Protein AF-A0A816Z289-F1 (afdb_monomer_lite)

Foldseek 3Di:
DDPVVVVVLVVLLVVLVCCLVPPLQVLADCQHLAQCRNCLRVQADPVDPVRNGDHPHHNPDDDPSVVSNVVSLVVVLVCLVPPPVDDPVVSVVVNVVSVVVVVVSVD

Radius of gyration: 17.52 Å; chains: 1; bounding box: 33×33×45 Å

pLDDT: mean 93.0, std 4.99, range [61.97, 98.25]

Secondary structure (DSSP, 8-state):
--HHHHHHHHHHHHHHHHIIIIIHHHH--TT-SSGGG-HHHHT--TT-TTS-PPPSS------HHHHHHHHHHHHHHHHHHS-TTS-HHHHHHHHHHHHHHHHHHH-

Organism: NCBI:txid392030

Sequence (107 aa):
VSIDKVVQLQKTLQKCRNYIKIDYKTHMSNSSTIADHCSVFGLSDSKDNDWNEECNHTHTDKCEDCCLLDNTLAEIELILKDNDEMTEAIRLRHLTLFNRQRNLIYE

Structure (mmCIF, N/CA/C/O backbone):
data_AF-A0A816Z289-F1
#
_entry.id   AF-A0A816Z289-F1
#
loop_
_atom_site.group_PDB
_atom_site.id
_atom_site.type_symbol
_atom_site.label_atom_id
_atom_site.label_alt_id
_atom_site.label_comp_id
_atom_site.label_asym_id
_atom_site.label_entity_id
_atom_site.label_seq_id
_atom_site.pdbx_PDB_ins_code
_atom_site.Cartn_x
_atom_site.Cartn_y
_atom_site.Cartn_z
_atom_site.occupancy
_atom_site.B_iso_or_equiv
_atom_site.auth_seq_id
_atom_site.auth_comp_id
_atom_site.auth_asym_id
_atom_site.auth_atom_id
_atom_site.pdbx_PDB_model_num
ATOM 1 N N . VAL A 1 1 ? 8.416 7.046 -20.233 1.00 77.94 1 VAL A N 1
ATOM 2 C CA . VAL A 1 1 ? 8.198 7.777 -18.951 1.00 77.94 1 VAL A CA 1
ATOM 3 C C . VAL A 1 1 ? 9.168 8.948 -18.869 1.00 77.94 1 VAL A C 1
ATOM 5 O O . VAL A 1 1 ? 10.318 8.765 -19.241 1.00 77.94 1 VAL A O 1
ATOM 8 N N . SER A 1 2 ? 8.743 10.141 -18.434 1.00 88.50 2 SER A N 1
ATOM 9 C CA . SER A 1 2 ? 9.661 11.288 -18.308 1.00 88.50 2 SER A CA 1
ATOM 10 C C . SER A 1 2 ? 10.582 11.155 -17.089 1.00 88.50 2 SER A C 1
ATOM 12 O O . SER A 1 2 ? 10.193 10.590 -16.065 1.00 88.50 2 SER A O 1
ATOM 14 N N . ILE A 1 3 ? 11.791 11.719 -17.173 1.00 89.75 3 ILE A N 1
ATOM 15 C CA . ILE A 1 3 ? 12.748 11.756 -16.051 1.00 89.75 3 ILE A CA 1
ATOM 16 C C . ILE A 1 3 ? 12.111 12.418 -14.821 1.00 89.75 3 ILE A C 1
ATOM 18 O O . ILE A 1 3 ? 12.229 11.896 -13.713 1.00 89.75 3 ILE A O 1
ATOM 22 N N . ASP A 1 4 ? 11.360 13.504 -15.015 1.00 95.06 4 ASP A N 1
ATOM 23 C CA . ASP A 1 4 ? 10.663 14.202 -13.929 1.00 95.06 4 ASP A CA 1
ATOM 24 C C . ASP A 1 4 ? 9.688 13.293 -13.183 1.00 95.06 4 ASP A C 1
ATOM 26 O O . ASP A 1 4 ? 9.610 13.336 -11.954 1.00 95.06 4 ASP A O 1
ATOM 30 N N . LYS A 1 5 ? 8.973 12.423 -13.906 1.00 93.38 5 LYS A N 1
ATOM 31 C CA . LYS A 1 5 ? 8.037 11.482 -13.294 1.00 93.38 5 LYS A CA 1
ATOM 32 C C . LYS A 1 5 ? 8.761 10.451 -12.430 1.00 93.38 5 LYS A C 1
ATOM 34 O O . LYS A 1 5 ? 8.315 10.178 -11.318 1.00 93.38 5 LYS A O 1
ATOM 39 N N . VAL A 1 6 ? 9.898 9.933 -12.900 1.00 91.94 6 VAL A N 1
ATOM 40 C CA . VAL A 1 6 ? 10.740 9.008 -12.122 1.00 91.94 6 VAL A CA 1
ATOM 41 C C . VAL A 1 6 ? 11.262 9.687 -10.854 1.00 91.94 6 VAL A C 1
ATOM 43 O O . VAL A 1 6 ? 11.173 9.113 -9.770 1.00 91.94 6 VAL A O 1
ATOM 46 N N . VAL A 1 7 ? 11.741 10.930 -10.959 1.00 96.31 7 VAL A N 1
ATOM 47 C CA . VAL A 1 7 ? 12.224 11.710 -9.807 1.00 96.31 7 VAL A CA 1
ATOM 48 C C . VAL A 1 7 ? 11.106 11.961 -8.791 1.00 96.31 7 VAL A C 1
ATOM 50 O O . VAL A 1 7 ? 11.340 11.872 -7.584 1.00 96.31 7 VAL A O 1
ATOM 53 N N . GLN A 1 8 ? 9.886 12.255 -9.247 1.00 97.44 8 GLN A N 1
ATOM 54 C CA . GLN A 1 8 ? 8.733 12.419 -8.359 1.00 97.44 8 GLN A CA 1
ATOM 55 C C . GLN A 1 8 ? 8.380 11.114 -7.641 1.00 97.44 8 GLN A C 1
ATOM 57 O O . GLN A 1 8 ? 8.248 11.121 -6.420 1.00 97.44 8 GLN A O 1
ATOM 62 N N . LEU A 1 9 ? 8.315 9.988 -8.357 1.00 96.81 9 LEU A N 1
ATOM 63 C CA . LEU A 1 9 ? 8.046 8.678 -7.755 1.00 96.81 9 LEU A CA 1
ATOM 64 C C . LEU A 1 9 ? 9.092 8.296 -6.706 1.00 96.81 9 LEU A C 1
ATOM 66 O O . LEU A 1 9 ? 8.732 7.831 -5.629 1.00 96.81 9 LEU A O 1
ATOM 70 N N . GLN A 1 10 ? 10.376 8.554 -6.968 1.00 96.50 10 GLN A N 1
ATOM 71 C CA . GLN A 1 10 ? 11.441 8.325 -5.987 1.00 96.50 10 GLN A CA 1
ATOM 72 C C . GLN A 1 10 ? 11.246 9.161 -4.715 1.00 96.50 10 GLN A C 1
ATOM 74 O O . GLN A 1 10 ? 11.383 8.643 -3.605 1.00 96.50 10 GLN A O 1
ATOM 79 N N . LYS A 1 11 ? 10.902 10.447 -4.859 1.00 98.06 11 LYS A N 1
ATOM 80 C CA . LYS A 1 11 ? 10.629 11.332 -3.716 1.00 98.06 11 LYS A CA 1
ATOM 81 C C . LYS A 1 11 ? 9.408 10.871 -2.926 1.00 98.06 11 LYS A C 1
ATOM 83 O O . LYS A 1 11 ? 9.471 10.837 -1.699 1.00 98.06 11 LYS A O 1
ATOM 88 N N . THR A 1 12 ? 8.322 10.510 -3.606 1.00 98.25 12 THR A N 1
ATOM 89 C CA . THR A 1 12 ? 7.103 10.013 -2.959 1.00 98.25 12 THR A CA 1
ATOM 90 C C . THR A 1 12 ? 7.367 8.698 -2.239 1.00 98.25 12 THR A C 1
ATOM 92 O O . THR A 1 12 ? 7.057 8.591 -1.059 1.00 98.25 12 THR A O 1
ATOM 95 N N . LEU A 1 13 ? 8.059 7.749 -2.872 1.00 96.00 13 LEU A N 1
ATOM 96 C CA . LEU A 1 13 ? 8.417 6.479 -2.243 1.00 96.00 13 LEU A CA 1
ATOM 97 C C . LEU A 1 13 ? 9.287 6.681 -0.992 1.00 96.00 13 LEU A C 1
ATOM 99 O O . LEU A 1 13 ? 9.098 5.999 0.013 1.00 96.00 13 LEU A O 1
ATOM 103 N N . GLN A 1 14 ? 10.206 7.652 -1.008 1.00 96.25 14 GLN A N 1
ATOM 104 C CA . GLN A 1 14 ? 10.999 7.996 0.173 1.00 96.25 14 GLN A CA 1
ATOM 105 C C . GLN A 1 14 ? 10.144 8.598 1.301 1.00 96.25 14 GLN A C 1
ATOM 107 O O . GLN A 1 14 ? 10.413 8.318 2.471 1.00 96.25 14 GLN A O 1
ATOM 112 N N . LYS A 1 15 ? 9.108 9.384 0.979 1.00 96.88 15 LYS A N 1
ATOM 113 C CA . LYS A 1 15 ? 8.128 9.858 1.971 1.00 96.88 15 LYS A CA 1
ATOM 114 C C . LYS A 1 15 ? 7.325 8.695 2.550 1.00 96.88 15 LYS A C 1
ATOM 116 O O . LYS A 1 15 ? 7.303 8.551 3.766 1.00 96.88 15 LYS A O 1
ATOM 121 N N . CYS A 1 16 ? 6.774 7.820 1.707 1.00 96.62 16 CYS A N 1
ATOM 122 C CA . CYS A 1 16 ? 6.027 6.640 2.151 1.00 96.62 16 CYS A CA 1
ATOM 123 C C . CYS A 1 16 ? 6.885 5.724 3.038 1.00 96.62 16 CYS A C 1
ATOM 125 O O . CYS A 1 16 ? 6.435 5.234 4.067 1.00 96.62 16 CYS A O 1
ATOM 127 N N . ARG A 1 17 ? 8.169 5.549 2.702 1.00 94.25 17 ARG A N 1
ATOM 128 C CA . ARG A 1 17 ? 9.116 4.804 3.540 1.00 94.25 17 ARG A CA 1
ATOM 129 C C . ARG A 1 17 ? 9.304 5.435 4.921 1.00 94.25 17 ARG A C 1
ATOM 131 O O . ARG A 1 17 ? 9.445 4.706 5.899 1.00 94.25 17 ARG A O 1
ATOM 138 N N . ASN A 1 18 ? 9.377 6.763 5.003 1.00 95.38 18 ASN A N 1
ATOM 139 C CA . ASN A 1 18 ? 9.502 7.457 6.285 1.00 95.38 18 ASN A CA 1
ATOM 140 C C . ASN A 1 18 ? 8.219 7.317 7.108 1.00 95.38 18 ASN A C 1
ATOM 142 O O . ASN A 1 18 ? 8.316 7.002 8.291 1.00 95.38 18 ASN A O 1
ATOM 146 N N . TYR A 1 19 ? 7.062 7.446 6.456 1.00 95.31 19 TYR A N 1
ATOM 147 C CA . TYR A 1 19 ? 5.754 7.224 7.061 1.00 95.31 19 TYR A CA 1
ATOM 148 C C . TYR A 1 19 ? 5.672 5.852 7.747 1.00 95.31 19 TYR A C 1
ATOM 150 O O . TYR A 1 19 ? 5.464 5.791 8.956 1.00 95.31 19 TYR A O 1
ATOM 158 N N . ILE A 1 20 ? 5.960 4.757 7.027 1.00 93.00 20 ILE A N 1
ATOM 159 C CA . ILE A 1 20 ? 5.938 3.394 7.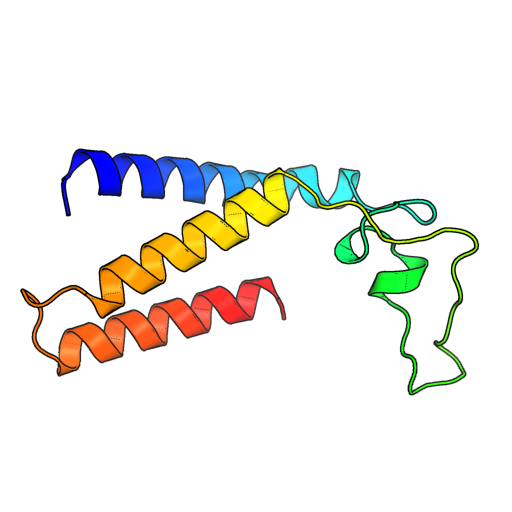597 1.00 93.00 20 ILE A CA 1
ATOM 160 C C . ILE A 1 20 ? 6.853 3.291 8.826 1.00 93.00 20 ILE A C 1
ATOM 162 O O . ILE A 1 20 ? 6.506 2.688 9.837 1.00 93.00 20 ILE A O 1
ATOM 166 N N . LYS A 1 21 ? 8.050 3.880 8.749 1.00 92.06 21 LYS A N 1
ATOM 167 C CA . LYS A 1 21 ? 9.075 3.735 9.790 1.00 92.06 21 LYS A CA 1
ATOM 168 C C . LYS A 1 21 ? 8.800 4.536 11.056 1.00 92.06 21 LYS A C 1
ATOM 170 O O . LYS A 1 21 ? 9.234 4.123 12.131 1.00 92.06 21 LYS A O 1
ATOM 175 N N . ILE A 1 22 ? 8.210 5.717 10.919 1.00 93.62 22 ILE A N 1
ATOM 176 C CA . ILE A 1 22 ? 8.172 6.715 11.991 1.00 93.62 22 ILE A CA 1
ATOM 177 C C . ILE A 1 22 ? 6.736 6.953 12.448 1.00 93.62 22 ILE A C 1
ATOM 179 O O . ILE A 1 22 ? 6.476 6.921 13.653 1.00 93.62 22 ILE A O 1
ATOM 183 N N . ASP A 1 23 ? 5.820 7.120 11.497 1.00 93.81 23 ASP A N 1
ATOM 184 C CA . ASP A 1 23 ? 4.508 7.719 11.732 1.00 93.81 23 ASP A CA 1
ATOM 185 C C . ASP A 1 23 ? 3.387 6.677 11.781 1.00 93.81 23 ASP A C 1
ATOM 187 O O . ASP A 1 23 ? 2.453 6.838 12.561 1.00 93.81 23 ASP A O 1
ATOM 191 N N . TYR A 1 24 ? 3.496 5.562 11.051 1.00 94.00 24 TYR A N 1
ATOM 192 C CA . TYR A 1 24 ? 2.449 4.531 10.986 1.00 94.00 24 TYR A CA 1
ATOM 193 C C . TYR A 1 24 ? 1.995 4.055 12.375 1.00 94.00 24 TYR A C 1
ATOM 195 O O . TYR A 1 24 ? 0.806 4.011 12.677 1.00 94.00 24 TYR A O 1
ATOM 203 N N . LYS A 1 25 ? 2.946 3.816 13.288 1.00 93.19 25 LYS A N 1
ATOM 204 C CA . LYS A 1 25 ? 2.654 3.420 14.678 1.00 93.19 25 LYS A CA 1
ATOM 205 C C . LYS A 1 25 ? 1.804 4.435 15.450 1.00 93.19 25 LYS A C 1
ATOM 207 O O . LYS A 1 25 ? 1.153 4.067 16.417 1.00 93.19 25 LYS A O 1
ATOM 212 N N . THR A 1 26 ? 1.854 5.710 15.068 1.00 94.44 26 THR A N 1
ATOM 213 C CA . THR A 1 26 ? 1.079 6.780 15.712 1.00 94.44 26 THR A CA 1
ATOM 214 C C . THR A 1 26 ? -0.364 6.812 15.222 1.00 94.44 26 THR A C 1
ATOM 216 O O . THR A 1 26 ? -1.218 7.376 15.898 1.00 94.44 26 THR A O 1
ATOM 219 N N . HIS A 1 27 ? -0.645 6.181 14.078 1.00 93.81 27 HIS A N 1
ATOM 220 C CA . HIS A 1 27 ? -1.994 6.054 13.540 1.00 93.81 27 HIS A CA 1
ATOM 221 C C . HIS A 1 27 ? -2.749 4.855 14.144 1.00 93.81 27 HIS A C 1
ATOM 223 O O . HIS A 1 27 ? -3.975 4.800 14.055 1.00 93.81 27 HIS A O 1
ATOM 229 N N . MET A 1 28 ? -2.036 3.915 14.773 1.00 95.31 28 MET A N 1
ATOM 230 C CA . MET A 1 28 ? -2.605 2.711 15.380 1.00 95.31 28 MET A CA 1
ATOM 231 C C . MET A 1 28 ? -3.383 3.034 16.664 1.00 95.31 28 MET A C 1
ATOM 233 O O . MET A 1 28 ? -2.847 3.659 17.580 1.00 95.31 28 MET A O 1
ATOM 237 N N . SER A 1 29 ? -4.635 2.582 16.764 1.00 96.19 29 SER A N 1
ATOM 238 C CA . SER A 1 29 ? -5.436 2.690 17.993 1.00 96.19 29 SER A CA 1
ATOM 239 C C . SER A 1 29 ? -6.623 1.725 18.002 1.00 96.19 29 SER A C 1
ATOM 241 O O . SER A 1 29 ? -7.162 1.401 16.952 1.00 96.19 29 SER A O 1
ATOM 243 N N . ASN A 1 30 ? -7.114 1.335 19.182 1.00 95.75 30 ASN A N 1
ATOM 244 C CA . ASN A 1 30 ? -8.285 0.449 19.307 1.00 95.75 30 ASN A CA 1
ATOM 245 C C . ASN A 1 30 ? -9.610 1.076 18.836 1.00 95.75 30 ASN A C 1
ATOM 247 O O . ASN A 1 30 ? -10.619 0.385 18.786 1.00 95.75 30 ASN A O 1
ATOM 251 N N . SER A 1 31 ? -9.638 2.381 18.569 1.00 95.69 31 SER A N 1
ATOM 252 C CA . SER A 1 31 ? -10.833 3.119 18.143 1.00 95.69 31 SER A CA 1
ATOM 253 C C . SER A 1 31 ? -10.680 3.711 16.743 1.00 95.69 31 SER A C 1
ATOM 255 O O . SER A 1 31 ? -11.410 4.636 16.388 1.00 95.69 31 SER A O 1
ATOM 257 N N . SER A 1 32 ? -9.682 3.258 15.982 1.00 96.25 32 SER A N 1
ATOM 258 C CA . SER A 1 32 ? -9.451 3.761 14.634 1.00 96.25 32 SER A CA 1
ATOM 259 C C . SER A 1 32 ? -10.569 3.315 13.701 1.00 96.25 32 SER A C 1
ATOM 261 O O . SER A 1 32 ? -10.881 2.135 13.604 1.00 96.25 32 SER A O 1
ATOM 263 N N . THR A 1 33 ? -11.121 4.246 12.933 1.00 96.75 33 THR A N 1
ATOM 264 C CA . THR A 1 33 ? -12.095 3.958 11.868 1.00 96.75 33 THR A CA 1
ATOM 265 C C . THR A 1 33 ? -11.434 3.481 10.569 1.00 96.75 33 THR A C 1
ATOM 267 O O . THR A 1 33 ? -12.119 3.263 9.570 1.00 96.75 33 THR A O 1
ATOM 270 N N . ILE A 1 34 ? -10.110 3.295 10.567 1.00 96.81 34 ILE A N 1
ATOM 271 C CA . ILE A 1 34 ? -9.336 2.706 9.469 1.00 96.81 34 ILE A CA 1
ATOM 272 C C . ILE A 1 34 ? -8.969 1.278 9.872 1.00 96.81 34 ILE A C 1
ATOM 274 O O . ILE A 1 34 ? -8.311 1.086 10.894 1.00 96.81 34 ILE A O 1
ATOM 278 N N . ALA A 1 35 ? -9.368 0.295 9.061 1.00 94.44 35 ALA A N 1
ATOM 279 C CA . ALA A 1 35 ? -9.219 -1.134 9.357 1.00 94.44 35 ALA A CA 1
ATOM 280 C C . ALA A 1 35 ? -7.785 -1.517 9.757 1.00 94.44 35 ALA A C 1
ATOM 282 O O . ALA A 1 35 ? -7.569 -2.015 10.857 1.00 94.44 35 ALA A O 1
ATOM 283 N N . ASP A 1 36 ? -6.802 -1.182 8.917 1.00 91.94 36 ASP A N 1
ATOM 284 C CA . ASP A 1 36 ? -5.392 -1.542 9.136 1.00 91.94 36 ASP A CA 1
ATOM 285 C C . ASP A 1 36 ? -4.735 -0.777 10.295 1.00 91.94 36 ASP A C 1
ATOM 287 O O . ASP A 1 36 ? -3.616 -1.077 10.689 1.00 91.94 36 ASP A O 1
ATOM 291 N N . HIS A 1 37 ? -5.399 0.243 10.836 1.00 95.75 37 HIS A N 1
ATOM 292 C CA . HIS A 1 37 ? -4.922 1.002 11.994 1.00 95.75 37 HIS A CA 1
ATOM 293 C C . HIS A 1 37 ? -5.632 0.599 13.285 1.00 95.75 37 HIS A C 1
ATOM 295 O O . HIS A 1 37 ? -5.215 0.995 14.376 1.00 95.75 37 HIS A O 1
ATOM 301 N N . CYS A 1 38 ? -6.748 -0.117 13.177 1.00 96.75 38 CYS A N 1
ATOM 302 C CA . CYS A 1 38 ? -7.477 -0.574 14.335 1.00 96.75 38 CYS A CA 1
ATOM 303 C C . CYS A 1 38 ? 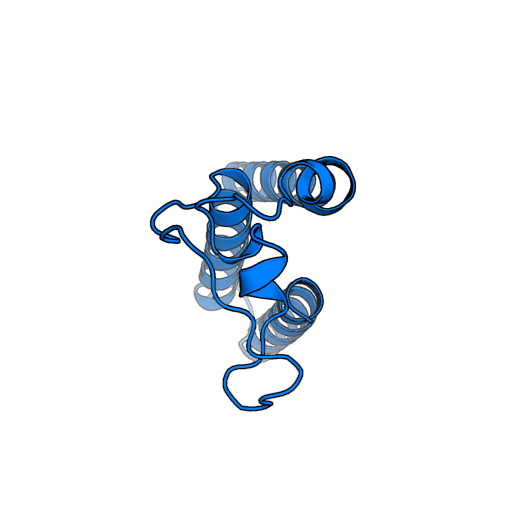-6.814 -1.838 14.854 1.00 96.75 38 CYS A C 1
ATOM 305 O O . CYS A 1 38 ? -6.973 -2.896 14.267 1.00 96.7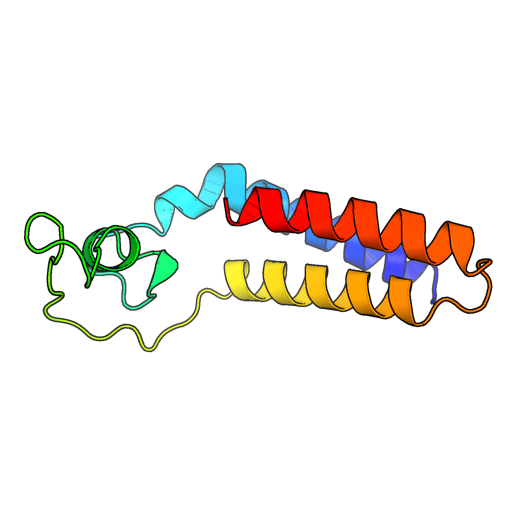5 38 CYS A O 1
ATOM 307 N N . SER A 1 39 ? -6.076 -1.761 15.958 1.00 94.44 39 SER A N 1
ATOM 308 C CA . SER A 1 39 ? -5.381 -2.935 16.509 1.00 94.44 39 SER A CA 1
ATOM 309 C C . SER A 1 39 ? -6.329 -4.055 16.936 1.00 94.44 39 SER A C 1
ATOM 311 O O . SER A 1 39 ? -5.911 -5.204 16.948 1.00 94.44 39 SER A O 1
ATOM 313 N N . VAL A 1 40 ? -7.588 -3.741 17.261 1.00 95.19 40 VAL A N 1
ATOM 314 C CA . VAL A 1 40 ? -8.613 -4.753 17.564 1.00 95.19 40 VAL A CA 1
ATOM 315 C C . VAL A 1 40 ? -8.982 -5.521 16.296 1.00 95.19 40 VAL A C 1
ATOM 317 O O . VAL A 1 40 ? -8.956 -6.741 16.293 1.00 95.19 40 VAL A O 1
ATOM 320 N N . PHE A 1 41 ? -9.264 -4.810 15.204 1.00 94.62 41 PHE A N 1
ATOM 321 C CA . PHE A 1 41 ? -9.678 -5.422 13.942 1.00 94.62 41 PHE A CA 1
ATOM 322 C C . PHE A 1 41 ? -8.513 -6.013 13.141 1.00 94.62 41 PHE A C 1
ATOM 324 O O . PHE A 1 41 ? -8.603 -7.118 12.630 1.00 94.62 41 PHE A O 1
ATOM 331 N N . GLY A 1 42 ? -7.404 -5.287 13.022 1.00 91.38 42 GLY A N 1
ATOM 332 C CA . GLY A 1 42 ? -6.239 -5.696 12.240 1.00 91.38 42 GLY A CA 1
ATOM 333 C C . GLY A 1 42 ? -5.476 -6.881 12.834 1.00 91.38 42 GLY A C 1
ATOM 334 O O . GLY A 1 42 ? -4.708 -7.518 12.119 1.00 91.38 42 GLY A O 1
ATOM 335 N N . LEU A 1 43 ? -5.679 -7.184 14.121 1.00 91.69 43 LEU A N 1
ATOM 336 C CA . LEU A 1 43 ? -5.117 -8.369 14.776 1.00 91.69 43 LEU A CA 1
ATOM 337 C C . LEU A 1 43 ? -6.161 -9.457 15.044 1.00 91.69 43 LEU A C 1
ATOM 339 O O . LEU A 1 43 ? -5.780 -10.510 15.556 1.00 91.69 43 LEU A O 1
ATOM 343 N N . SER A 1 44 ? -7.442 -9.226 14.736 1.00 92.25 44 SER A N 1
ATOM 344 C CA . SER A 1 44 ? -8.448 -10.259 14.938 1.00 92.25 44 SER A CA 1
ATOM 345 C C . SER A 1 44 ? -8.394 -11.315 13.837 1.00 92.25 44 SER A C 1
ATOM 347 O O . SER A 1 44 ? -8.144 -11.022 12.666 1.00 92.25 44 SER A O 1
ATOM 349 N N . ASP A 1 45 ? -8.637 -12.570 14.210 1.00 91.19 45 ASP A N 1
ATOM 350 C CA . ASP A 1 45 ? -8.771 -13.674 13.266 1.00 91.19 45 ASP A CA 1
ATOM 351 C C . ASP A 1 45 ? -10.180 -14.258 13.346 1.00 91.19 45 ASP A C 1
ATOM 353 O O . ASP A 1 45 ? -10.529 -15.003 14.255 1.00 91.19 45 ASP A O 1
ATOM 357 N N . SER A 1 46 ? -10.992 -13.970 12.328 1.00 88.88 46 SER A N 1
ATOM 358 C CA . SER A 1 46 ? -12.349 -14.522 12.191 1.00 88.88 46 SER A CA 1
ATOM 359 C C . SER A 1 46 ? -12.424 -16.059 12.188 1.00 88.88 46 SER A C 1
ATOM 361 O O . SER A 1 46 ? -13.517 -16.616 12.302 1.00 88.88 46 SER A O 1
ATOM 363 N N . LYS A 1 47 ? -11.297 -16.759 12.003 1.00 91.75 47 LYS A N 1
ATOM 364 C CA . LYS A 1 47 ? -11.211 -18.226 11.991 1.00 91.75 47 LYS A CA 1
ATOM 365 C C . LYS A 1 47 ? -10.761 -18.813 13.325 1.00 91.75 47 LYS A C 1
ATOM 367 O O . LYS A 1 47 ? -10.885 -20.027 13.494 1.00 91.75 47 LYS A O 1
ATOM 372 N N . ASP A 1 48 ? -10.258 -17.990 14.239 1.00 92.38 48 ASP A N 1
ATOM 373 C CA . ASP A 1 48 ? -9.817 -18.408 15.563 1.00 92.38 48 ASP A CA 1
ATOM 374 C C . ASP A 1 48 ? -10.647 -17.689 16.630 1.00 92.38 48 ASP A C 1
ATOM 376 O O . ASP A 1 48 ? -10.527 -16.485 16.837 1.00 92.38 48 ASP A O 1
ATOM 380 N N . ASN A 1 49 ? -11.507 -18.439 17.321 1.00 88.19 49 ASN A N 1
ATOM 381 C CA . ASN A 1 49 ? -12.402 -17.878 18.334 1.00 88.19 49 ASN A CA 1
ATOM 382 C C . ASN A 1 49 ? -11.654 -17.187 19.482 1.00 88.19 49 ASN A C 1
ATOM 384 O O . ASN A 1 49 ? -12.221 -16.275 20.078 1.00 88.19 49 ASN A O 1
ATOM 388 N N . ASP A 1 50 ? -10.418 -17.596 19.783 1.00 90.56 50 ASP A N 1
ATOM 389 C CA . ASP A 1 50 ? -9.619 -16.975 20.845 1.00 90.56 50 ASP A CA 1
ATOM 390 C C . ASP A 1 50 ? -9.053 -15.609 20.417 1.00 90.56 50 ASP A C 1
ATOM 392 O O . ASP A 1 50 ? -8.633 -14.821 21.263 1.00 90.56 50 ASP A O 1
ATOM 396 N N . TRP A 1 51 ? -9.071 -15.314 19.112 1.00 87.25 51 TRP A N 1
ATOM 397 C CA . TRP A 1 51 ? -8.564 -14.077 18.515 1.00 87.25 51 TRP A CA 1
ATOM 398 C C . TRP A 1 51 ? -9.634 -13.319 17.722 1.00 87.25 51 TRP A C 1
ATOM 400 O O . TRP A 1 51 ? -9.318 -12.357 17.028 1.00 87.25 51 TRP A O 1
ATOM 410 N N . ASN A 1 52 ? -10.908 -13.704 17.812 1.00 90.62 52 ASN A N 1
ATOM 411 C CA . ASN A 1 52 ? -12.003 -13.036 17.110 1.00 90.62 52 ASN A CA 1
ATOM 412 C C . ASN A 1 52 ? -12.584 -11.887 17.949 1.00 90.62 52 ASN A C 1
ATOM 414 O O . ASN A 1 52 ? -13.699 -11.961 18.464 1.00 90.62 52 ASN A O 1
ATOM 418 N N . GLU A 1 53 ? -11.789 -10.833 18.115 1.00 89.81 53 GLU A N 1
ATOM 419 C CA . GLU A 1 53 ? -12.206 -9.613 18.805 1.00 89.81 53 GLU A CA 1
ATOM 420 C C . GLU A 1 53 ? -13.085 -8.729 17.900 1.00 89.81 53 GLU A C 1
ATOM 422 O O . GLU A 1 53 ? -12.757 -8.464 16.738 1.00 89.81 53 GLU A O 1
ATOM 427 N N . GLU A 1 54 ? -14.199 -8.231 18.447 1.00 91.31 54 GLU A N 1
ATOM 428 C CA . GLU A 1 54 ? -15.161 -7.394 17.723 1.00 91.31 54 GLU A CA 1
ATOM 429 C C . GLU A 1 54 ? -15.035 -5.906 18.090 1.00 91.31 54 GLU A C 1
ATOM 431 O O . GLU A 1 54 ? -14.969 -5.516 19.259 1.00 91.31 54 GLU A O 1
ATOM 436 N N . CYS A 1 55 ? -15.079 -5.039 17.076 1.00 94.44 55 CYS A N 1
ATOM 437 C CA . CYS A 1 55 ? -15.129 -3.590 17.266 1.00 94.44 55 CYS A CA 1
ATOM 438 C C . CYS A 1 55 ? -16.561 -3.091 17.507 1.00 94.44 55 CYS A C 1
ATOM 440 O O . CYS A 1 55 ? -17.514 -3.534 16.873 1.00 94.44 55 CYS A O 1
ATOM 442 N N . ASN A 1 56 ? -16.703 -2.053 18.335 1.00 95.06 56 ASN A N 1
ATOM 443 C CA . ASN A 1 56 ? -17.959 -1.309 18.522 1.00 95.06 56 ASN A CA 1
ATOM 444 C C . ASN A 1 56 ? -18.137 -0.126 17.543 1.00 95.06 56 ASN A C 1
ATOM 446 O O . ASN A 1 56 ? -18.995 0.733 17.747 1.00 95.06 56 ASN A O 1
ATOM 450 N N . HIS A 1 57 ? -17.298 -0.054 16.514 1.00 95.56 57 HIS A N 1
ATOM 451 C CA . HIS A 1 57 ? -17.263 0.986 15.490 1.00 95.56 57 HIS A CA 1
ATOM 452 C C . HIS A 1 57 ? -17.053 0.343 14.115 1.00 95.56 57 HIS A C 1
ATOM 454 O O . HIS A 1 57 ? -16.801 -0.856 13.998 1.00 95.56 57 HIS A O 1
ATOM 460 N N . THR A 1 58 ? -17.170 1.146 13.061 1.00 95.75 58 THR A N 1
ATOM 461 C CA . THR A 1 58 ? -17.064 0.694 11.670 1.00 95.75 58 THR A CA 1
ATOM 462 C C . THR A 1 58 ? -15.786 1.199 11.015 1.00 95.75 58 THR A C 1
ATOM 464 O O . THR A 1 58 ? -15.390 2.342 11.237 1.00 95.75 58 THR A O 1
ATOM 467 N N . HIS A 1 59 ? -15.190 0.380 10.148 1.00 95.38 59 HIS A N 1
ATOM 468 C CA . HIS A 1 59 ? -13.935 0.699 9.466 1.00 95.38 59 HIS A CA 1
ATOM 469 C C . HIS A 1 59 ? -14.176 1.246 8.050 1.00 95.38 59 HIS A C 1
ATOM 471 O O . HIS A 1 59 ? -13.901 0.575 7.056 1.00 95.38 59 HIS A O 1
ATOM 477 N N . THR A 1 60 ? -14.788 2.427 7.945 1.00 95.75 60 THR A N 1
ATOM 478 C CA . THR A 1 60 ? -15.162 3.033 6.651 1.00 95.75 60 THR A CA 1
ATOM 479 C C . THR A 1 60 ? -14.091 3.943 6.065 1.00 95.75 60 THR A C 1
ATOM 481 O O . THR A 1 60 ? -14.151 4.266 4.876 1.00 95.75 60 THR A O 1
ATOM 484 N N . ASP A 1 61 ? -13.134 4.367 6.885 1.00 96.75 61 ASP A N 1
ATOM 485 C CA . ASP A 1 61 ? -12.176 5.394 6.513 1.00 96.75 61 ASP A CA 1
ATOM 486 C C . ASP A 1 61 ? -10.910 4.779 5.917 1.00 96.75 61 ASP A C 1
ATOM 488 O O . ASP A 1 61 ? -10.575 3.611 6.132 1.00 96.75 61 ASP A O 1
ATOM 492 N N . LYS A 1 62 ? -10.180 5.595 5.156 1.00 96.06 62 LYS A N 1
ATOM 493 C CA . LYS A 1 62 ? -8.893 5.228 4.565 1.00 96.06 62 LYS A CA 1
ATOM 494 C C . LYS A 1 62 ? -7.822 6.208 5.010 1.00 96.06 62 LYS A C 1
ATOM 496 O O . LYS A 1 62 ? -8.066 7.410 5.066 1.00 96.06 62 LYS A O 1
ATOM 501 N N . CYS A 1 63 ? -6.621 5.703 5.272 1.00 96.69 63 CYS A N 1
ATOM 502 C CA . CYS A 1 63 ? -5.474 6.561 5.533 1.00 96.69 63 CYS A CA 1
ATOM 503 C C . CYS A 1 63 ? -4.923 7.135 4.227 1.00 96.69 63 CYS A C 1
ATOM 505 O O . CYS A 1 63 ? -4.618 6.379 3.303 1.00 96.69 63 CYS A O 1
ATOM 507 N N . GLU A 1 64 ? -4.741 8.454 4.171 1.00 96.69 64 GLU A N 1
ATOM 508 C CA . GLU A 1 64 ? -4.137 9.128 3.018 1.00 96.69 64 GLU A CA 1
ATOM 509 C C . GLU A 1 64 ? -2.702 8.651 2.755 1.00 96.69 64 GLU A C 1
ATOM 511 O O . GLU A 1 64 ? -2.357 8.393 1.603 1.00 96.69 64 GLU A O 1
ATOM 516 N N . ASP A 1 65 ? -1.888 8.458 3.797 1.00 96.12 65 ASP A N 1
ATOM 517 C CA . ASP A 1 65 ? -0.498 8.008 3.656 1.00 96.12 65 ASP A CA 1
ATOM 518 C C . ASP A 1 65 ? -0.390 6.542 3.205 1.00 96.12 65 ASP A C 1
ATOM 520 O O . ASP A 1 65 ? 0.441 6.226 2.345 1.00 96.12 65 ASP A O 1
ATOM 524 N N . CYS A 1 66 ? -1.260 5.652 3.708 1.00 95.62 66 CYS A N 1
ATOM 525 C CA . CYS A 1 66 ? -1.368 4.278 3.196 1.00 95.62 66 CYS A CA 1
ATOM 526 C C . CYS A 1 66 ? -1.813 4.278 1.730 1.00 95.62 66 CYS A C 1
ATOM 528 O O . CYS A 1 66 ? -1.182 3.636 0.894 1.00 95.62 66 CYS A O 1
ATOM 530 N N . CYS A 1 67 ? -2.833 5.072 1.385 1.00 96.50 67 CYS A N 1
ATOM 531 C CA . CYS A 1 67 ? -3.279 5.202 -0.002 1.00 96.50 67 CYS A CA 1
ATOM 532 C C . CYS A 1 67 ? -2.170 5.760 -0.903 1.00 96.50 67 CYS A C 1
ATOM 534 O O . CYS A 1 67 ? -2.025 5.332 -2.047 1.00 96.50 67 CYS A O 1
ATOM 536 N N . LEU A 1 68 ? -1.375 6.718 -0.417 1.00 97.50 68 LEU A N 1
ATOM 537 C CA . LEU A 1 68 ? -0.252 7.281 -1.161 1.00 97.50 68 LEU A CA 1
ATOM 538 C C . LEU A 1 68 ? 0.806 6.214 -1.458 1.00 97.50 68 LEU A C 1
ATOM 540 O O . LEU A 1 68 ? 1.312 6.167 -2.581 1.00 97.50 68 LEU A O 1
ATOM 544 N N . LEU A 1 69 ? 1.122 5.357 -0.484 1.00 96.19 69 LEU A N 1
ATOM 545 C CA . LEU A 1 69 ? 2.020 4.219 -0.675 1.00 96.19 69 LEU A CA 1
ATOM 546 C C . LEU A 1 69 ? 1.472 3.256 -1.734 1.00 96.19 69 LEU A C 1
ATOM 548 O O . LEU A 1 69 ? 2.173 2.993 -2.713 1.00 96.19 69 LEU A O 1
ATOM 552 N N . ASP A 1 70 ? 0.229 2.796 -1.581 1.00 95.69 70 AS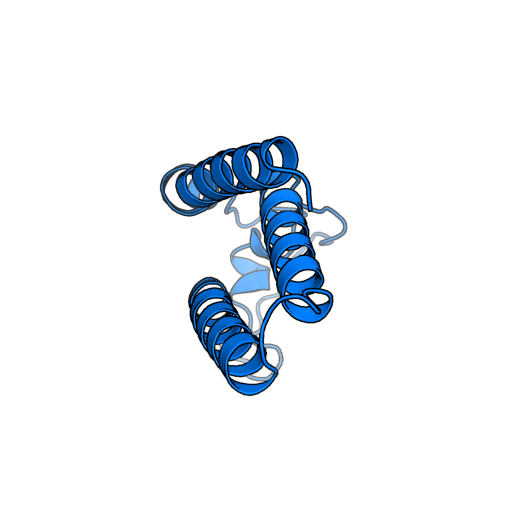P A N 1
ATOM 553 C CA . ASP A 1 70 ? -0.409 1.846 -2.500 1.00 95.69 70 ASP A CA 1
ATOM 554 C C . ASP A 1 70 ? -0.428 2.380 -3.935 1.00 95.69 70 ASP A C 1
ATOM 556 O O . ASP A 1 70 ? -0.007 1.701 -4.874 1.00 95.69 70 ASP A O 1
ATOM 560 N N . ASN A 1 71 ? -0.839 3.639 -4.104 1.00 97.31 71 ASN A N 1
ATOM 561 C CA . ASN A 1 71 ? -0.887 4.301 -5.404 1.00 97.31 71 ASN A CA 1
ATOM 562 C C . ASN A 1 71 ? 0.510 4.461 -6.016 1.00 97.31 71 ASN A C 1
ATOM 564 O O . ASN A 1 71 ? 0.689 4.240 -7.213 1.00 97.31 71 ASN A O 1
ATOM 568 N N . THR A 1 72 ? 1.514 4.810 -5.207 1.00 97.31 72 THR A N 1
ATOM 569 C CA . THR A 1 72 ? 2.903 4.948 -5.675 1.00 97.31 72 THR A CA 1
ATOM 570 C C . THR A 1 72 ? 3.458 3.606 -6.145 1.00 97.31 72 THR A C 1
ATOM 572 O O . THR A 1 72 ? 4.103 3.536 -7.191 1.00 97.31 72 THR A O 1
ATOM 575 N N . LEU A 1 73 ? 3.197 2.526 -5.402 1.00 96.62 73 LEU A N 1
ATOM 576 C CA . LEU A 1 73 ? 3.612 1.176 -5.778 1.00 96.62 73 LEU A CA 1
ATOM 577 C C . LEU A 1 73 ? 2.889 0.698 -7.043 1.00 96.62 73 LEU A C 1
ATOM 579 O O . LEU A 1 73 ? 3.539 0.179 -7.950 1.00 96.62 73 LEU A O 1
ATOM 583 N N . ALA A 1 74 ? 1.576 0.911 -7.142 1.00 96.44 74 ALA A N 1
ATOM 584 C CA . ALA A 1 74 ? 0.804 0.577 -8.336 1.00 96.44 74 ALA A CA 1
ATOM 585 C C . ALA A 1 74 ? 1.328 1.318 -9.575 1.00 96.44 74 ALA A C 1
ATOM 587 O O . ALA A 1 74 ? 1.486 0.720 -10.638 1.00 96.44 74 ALA A O 1
ATOM 588 N N . GLU A 1 75 ? 1.669 2.599 -9.437 1.00 96.75 75 GLU A N 1
ATOM 589 C CA . GLU A 1 75 ? 2.220 3.389 -10.534 1.00 96.75 75 GLU A CA 1
ATOM 590 C C . GLU A 1 75 ? 3.607 2.896 -10.980 1.00 96.75 75 GLU A C 1
ATOM 592 O O . GLU A 1 75 ? 3.871 2.803 -12.180 1.00 96.75 75 GLU A O 1
ATOM 597 N N . ILE A 1 76 ? 4.481 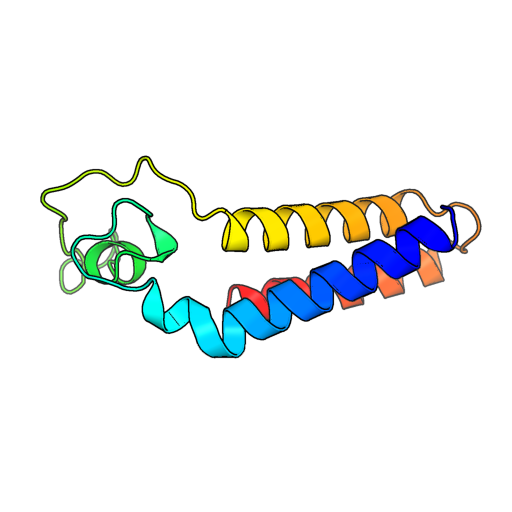2.511 -10.043 1.00 95.00 76 ILE A N 1
ATOM 598 C CA . ILE A 1 76 ? 5.766 1.873 -10.375 1.00 95.00 76 ILE A CA 1
ATOM 599 C C . ILE A 1 76 ? 5.532 0.550 -11.115 1.00 95.00 76 ILE A C 1
ATOM 601 O O . ILE A 1 76 ? 6.208 0.275 -12.107 1.00 95.00 76 ILE A O 1
ATOM 605 N N . GLU A 1 77 ? 4.571 -0.259 -10.666 1.00 95.19 77 GLU A N 1
ATOM 606 C CA . GLU A 1 77 ? 4.240 -1.533 -11.305 1.00 95.19 77 GLU A CA 1
ATOM 607 C C . GLU A 1 77 ? 3.760 -1.344 -12.749 1.00 95.19 77 GLU A C 1
ATOM 609 O O . GLU A 1 77 ? 4.207 -2.069 -13.638 1.00 95.19 77 GLU A O 1
ATOM 614 N N . LEU A 1 78 ? 2.886 -0.362 -12.994 1.00 94.50 78 LEU A N 1
ATOM 615 C CA . LEU A 1 78 ? 2.407 -0.014 -14.335 1.00 94.50 78 LEU A CA 1
ATOM 616 C C . LEU A 1 78 ? 3.561 0.412 -15.242 1.00 94.50 78 LEU A C 1
ATOM 618 O O . LEU A 1 78 ? 3.717 -0.125 -16.332 1.00 94.50 78 LEU A O 1
ATOM 622 N N . ILE A 1 79 ? 4.440 1.292 -14.755 1.00 92.94 79 ILE A N 1
ATOM 623 C CA . ILE A 1 79 ? 5.623 1.727 -15.509 1.00 92.94 79 ILE A CA 1
ATOM 624 C C . ILE A 1 79 ? 6.525 0.545 -15.872 1.00 92.94 79 ILE A C 1
ATOM 626 O O . ILE A 1 79 ? 7.062 0.508 -16.975 1.00 92.94 79 ILE A O 1
ATOM 630 N N . LEU A 1 80 ? 6.716 -0.413 -14.961 1.00 92.44 80 LEU A N 1
ATOM 631 C CA . LEU A 1 80 ? 7.502 -1.614 -15.244 1.00 92.44 80 LEU A CA 1
ATOM 632 C C . LEU A 1 80 ? 6.805 -2.537 -16.248 1.00 92.44 80 LEU A C 1
ATOM 634 O O . LEU A 1 80 ? 7.485 -3.177 -17.047 1.00 92.44 80 LEU A O 1
ATOM 638 N N . LYS A 1 81 ? 5.472 -2.630 -16.208 1.00 92.25 81 LYS A N 1
ATOM 639 C CA . LYS A 1 81 ? 4.697 -3.468 -17.128 1.00 92.25 81 LYS A CA 1
ATOM 640 C C . LYS A 1 81 ? 4.704 -2.920 -18.549 1.00 92.25 81 LYS A C 1
ATOM 642 O O . LYS A 1 81 ? 4.911 -3.720 -19.456 1.00 92.25 81 LYS A O 1
ATOM 647 N N . ASP A 1 82 ? 4.564 -1.606 -18.689 1.00 90.56 82 ASP A N 1
ATOM 648 C CA . ASP A 1 82 ? 4.407 -0.895 -19.964 1.00 90.56 82 ASP A CA 1
ATOM 649 C C . ASP A 1 82 ? 5.754 -0.457 -20.578 1.00 90.56 82 ASP A C 1
ATOM 651 O O . ASP A 1 82 ? 5.798 0.317 -21.535 1.00 90.56 82 ASP A O 1
ATOM 655 N N . ASN A 1 83 ? 6.884 -0.891 -20.006 1.00 85.38 83 ASN A N 1
ATOM 656 C CA . ASN A 1 83 ? 8.206 -0.549 -20.525 1.00 85.38 83 ASN A CA 1
ATOM 657 C C . ASN A 1 83 ? 8.618 -1.474 -21.680 1.00 85.38 83 ASN A C 1
ATOM 659 O O . ASN A 1 83 ? 9.279 -2.493 -21.466 1.00 85.38 83 ASN A O 1
ATOM 663 N N . ASP A 1 84 ? 8.279 -1.054 -22.897 1.00 83.75 84 ASP A N 1
ATOM 664 C CA . ASP A 1 84 ? 8.622 -1.748 -24.146 1.00 83.75 84 ASP A CA 1
ATOM 665 C C . ASP A 1 84 ? 10.075 -1.519 -24.609 1.00 83.75 84 ASP A C 1
ATOM 667 O O . ASP A 1 84 ? 10.563 -2.203 -25.510 1.00 83.75 84 ASP A O 1
ATOM 671 N N . GLU A 1 85 ? 10.801 -0.573 -24.001 1.00 84.81 85 GLU A N 1
ATOM 672 C CA . GLU A 1 85 ? 12.227 -0.347 -24.289 1.00 84.81 85 GLU A CA 1
ATOM 673 C C . GLU A 1 85 ? 13.107 -1.454 -23.680 1.00 84.81 85 GLU A C 1
ATOM 675 O O . GLU A 1 85 ? 14.242 -1.682 -24.111 1.00 84.81 85 GLU A O 1
ATOM 680 N N . MET A 1 86 ? 12.592 -2.163 -22.671 1.00 87.12 86 MET A N 1
ATOM 681 C CA . MET A 1 86 ? 13.263 -3.280 -22.020 1.00 87.12 86 MET A CA 1
ATOM 682 C C . MET A 1 86 ? 12.936 -4.607 -22.705 1.00 87.12 86 MET A C 1
ATOM 684 O O . MET A 1 86 ? 11.792 -4.900 -23.032 1.00 87.12 86 MET A O 1
ATOM 688 N N . THR A 1 87 ? 13.934 -5.489 -22.822 1.00 92.75 87 THR A N 1
ATOM 689 C CA . THR A 1 87 ? 13.647 -6.880 -23.205 1.00 92.75 87 THR A CA 1
ATOM 690 C C . THR A 1 87 ? 12.736 -7.543 -22.171 1.00 92.75 87 THR A C 1
ATOM 692 O O . THR A 1 87 ? 12.870 -7.303 -20.965 1.00 92.75 87 THR A O 1
ATOM 695 N N . GLU A 1 88 ? 11.874 -8.444 -22.637 1.00 92.12 88 GLU A N 1
ATOM 696 C CA . GLU A 1 88 ? 10.909 -9.155 -21.794 1.00 92.12 88 GLU A CA 1
ATOM 697 C C . GLU A 1 88 ? 11.561 -9.831 -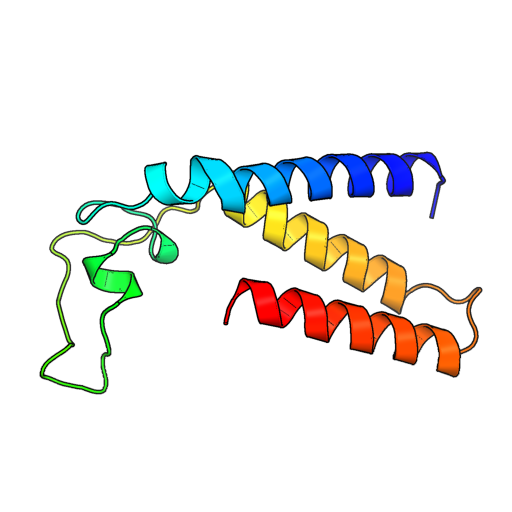20.577 1.00 92.12 88 GLU A C 1
ATOM 699 O O . GLU A 1 88 ? 11.063 -9.738 -19.456 1.00 92.12 88 GLU A O 1
ATOM 704 N N . ALA A 1 89 ? 12.734 -10.442 -20.765 1.00 93.00 89 ALA A N 1
ATOM 705 C CA . ALA A 1 89 ? 13.473 -11.092 -19.686 1.00 93.00 89 ALA A CA 1
ATOM 706 C C . ALA A 1 89 ? 13.894 -10.110 -18.576 1.00 93.00 89 ALA A C 1
ATOM 708 O O . ALA A 1 89 ? 13.798 -10.429 -17.388 1.00 93.00 89 ALA A O 1
ATOM 709 N N . ILE A 1 90 ? 14.350 -8.906 -18.940 1.00 92.00 90 ILE A N 1
ATOM 710 C CA . ILE A 1 90 ? 14.748 -7.880 -17.965 1.00 92.00 90 ILE A CA 1
ATOM 711 C C . ILE A 1 90 ? 13.501 -7.304 -17.285 1.00 92.00 90 ILE A C 1
ATOM 713 O O . ILE A 1 90 ? 13.488 -7.152 -16.062 1.00 92.00 90 ILE A O 1
ATOM 717 N N . ARG A 1 91 ? 12.442 -7.034 -18.056 1.00 92.56 91 ARG A N 1
ATOM 718 C CA . ARG A 1 91 ? 11.160 -6.521 -17.558 1.00 92.56 91 ARG A CA 1
ATOM 719 C C . ARG A 1 91 ? 10.566 -7.452 -16.500 1.00 92.56 91 ARG A C 1
ATOM 721 O O . ARG A 1 91 ? 10.286 -7.020 -15.381 1.00 92.56 91 ARG A O 1
ATOM 728 N N . LEU A 1 92 ? 10.492 -8.751 -16.799 1.00 92.88 92 LEU A N 1
ATOM 729 C CA . LEU A 1 92 ? 9.983 -9.771 -15.883 1.00 92.88 92 LEU A CA 1
ATOM 730 C C . LEU A 1 92 ? 10.853 -9.911 -14.626 1.00 92.88 92 LEU A C 1
ATOM 732 O O . LEU A 1 92 ? 10.327 -10.041 -13.517 1.00 92.88 92 LEU A O 1
ATOM 736 N N . ARG A 1 93 ? 12.183 -9.832 -14.769 1.00 94.69 93 ARG A N 1
ATOM 737 C CA . ARG A 1 93 ? 13.107 -9.836 -13.625 1.00 94.69 93 ARG A CA 1
ATOM 738 C C . ARG A 1 93 ? 12.846 -8.650 -12.696 1.00 94.69 93 ARG A C 1
ATOM 740 O O . ARG A 1 93 ? 12.758 -8.847 -11.486 1.00 94.69 93 ARG A O 1
ATOM 747 N N . HIS A 1 94 ? 12.715 -7.439 -13.235 1.00 93.75 94 HIS A N 1
ATOM 748 C CA . HIS A 1 94 ? 12.433 -6.247 -12.431 1.00 93.75 94 HIS A CA 1
ATOM 749 C C . HIS A 1 94 ? 11.059 -6.315 -11.766 1.00 93.75 94 HIS A C 1
ATOM 751 O O . HIS A 1 94 ? 10.963 -6.041 -10.573 1.00 93.75 94 HIS A O 1
ATOM 757 N N . LEU A 1 95 ? 10.024 -6.754 -12.486 1.00 94.56 95 LEU A N 1
ATOM 758 C CA . LEU A 1 95 ? 8.682 -6.917 -11.928 1.00 94.56 95 LEU A CA 1
ATOM 759 C C . LEU A 1 95 ? 8.659 -7.951 -10.791 1.00 94.56 95 LEU A C 1
ATOM 761 O O . LEU A 1 95 ? 8.044 -7.723 -9.754 1.00 94.56 95 LEU A O 1
ATOM 765 N N . THR A 1 96 ? 9.387 -9.060 -10.946 1.00 95.31 96 THR A N 1
ATOM 766 C CA . THR A 1 96 ? 9.520 -10.088 -9.902 1.00 95.31 96 THR A CA 1
ATOM 767 C C . THR A 1 96 ? 10.202 -9.531 -8.652 1.00 95.31 96 THR A C 1
ATOM 769 O O . THR A 1 96 ? 9.726 -9.748 -7.539 1.00 95.31 96 THR A O 1
ATOM 772 N N . LEU A 1 97 ? 11.302 -8.789 -8.818 1.00 95.12 97 LEU A N 1
ATOM 773 C CA . LEU A 1 97 ? 12.006 -8.155 -7.698 1.00 95.12 97 LEU A CA 1
ATOM 774 C C . LEU A 1 97 ? 11.137 -7.104 -7.001 1.00 95.12 97 LEU A C 1
ATOM 776 O O . LEU A 1 97 ? 11.105 -7.066 -5.772 1.00 95.12 97 LEU A O 1
ATOM 780 N N . PHE A 1 98 ? 10.415 -6.293 -7.776 1.00 94.62 98 PHE A N 1
ATOM 781 C CA . PHE A 1 98 ? 9.481 -5.298 -7.262 1.00 94.62 98 PHE A CA 1
ATOM 782 C C . PHE A 1 98 ? 8.360 -5.952 -6.447 1.00 94.62 98 PHE A C 1
ATOM 784 O O . PHE A 1 98 ? 8.146 -5.581 -5.298 1.00 94.62 98 PHE A O 1
ATOM 791 N N . ASN A 1 99 ? 7.704 -6.980 -6.991 1.00 93.12 99 ASN A N 1
ATOM 792 C CA . ASN A 1 99 ? 6.628 -7.690 -6.298 1.00 93.12 99 ASN A CA 1
ATOM 793 C C . ASN A 1 99 ? 7.115 -8.366 -5.017 1.00 93.12 99 ASN A C 1
ATOM 795 O O . ASN A 1 99 ? 6.437 -8.298 -3.997 1.00 93.12 99 ASN A O 1
ATOM 799 N N . ARG A 1 100 ? 8.319 -8.949 -5.036 1.00 93.44 100 ARG A N 1
ATOM 800 C CA . ARG A 1 100 ? 8.932 -9.496 -3.824 1.00 93.44 100 ARG A CA 1
ATOM 801 C C . ARG A 1 100 ? 9.113 -8.421 -2.752 1.00 93.44 100 ARG A C 1
ATOM 803 O O . ARG A 1 100 ? 8.803 -8.671 -1.598 1.00 93.44 100 ARG A O 1
ATOM 810 N N . GLN A 1 101 ? 9.620 -7.243 -3.115 1.00 90.38 101 GLN A N 1
ATOM 811 C CA . GLN A 1 101 ? 9.791 -6.143 -2.161 1.00 90.38 101 GLN A CA 1
ATOM 812 C C . GLN A 1 101 ? 8.457 -5.585 -1.670 1.00 90.38 101 GLN A C 1
ATOM 814 O O . GLN A 1 101 ? 8.349 -5.257 -0.495 1.00 90.38 101 GLN A O 1
ATOM 819 N N . ARG A 1 102 ? 7.453 -5.496 -2.547 1.00 91.31 102 ARG A N 1
ATOM 820 C CA . ARG A 1 102 ? 6.104 -5.067 -2.181 1.00 91.31 102 ARG A CA 1
ATOM 821 C C . ARG A 1 102 ? 5.469 -6.017 -1.169 1.00 91.31 102 ARG A C 1
ATOM 823 O O . ARG A 1 102 ? 4.909 -5.542 -0.196 1.00 91.31 102 ARG A O 1
ATOM 830 N N . ASN A 1 103 ? 5.583 -7.329 -1.363 1.00 88.81 103 ASN A N 1
ATOM 831 C CA . ASN A 1 103 ? 5.003 -8.297 -0.430 1.00 88.81 103 ASN A CA 1
ATOM 832 C C . ASN A 1 103 ? 5.620 -8.185 0.970 1.00 88.81 103 ASN A C 1
ATOM 834 O O . ASN A 1 103 ? 4.885 -8.218 1.942 1.00 88.81 103 ASN A O 1
ATOM 838 N N . LEU A 1 104 ? 6.927 -7.911 1.068 1.00 86.88 104 LEU A N 1
ATOM 839 C CA . LEU A 1 104 ? 7.606 -7.664 2.351 1.00 86.88 104 LEU A CA 1
ATOM 840 C C . LEU A 1 104 ? 7.109 -6.418 3.109 1.00 86.88 104 LEU A C 1
ATOM 842 O O . LEU A 1 104 ? 7.572 -6.167 4.215 1.00 86.88 104 LEU A O 1
ATOM 846 N N . ILE A 1 105 ? 6.262 -5.582 2.504 1.00 81.62 105 ILE A N 1
ATOM 847 C CA . ILE A 1 105 ? 5.625 -4.451 3.191 1.00 81.62 105 ILE A CA 1
ATOM 848 C C . ILE A 1 105 ? 4.347 -4.901 3.914 1.00 81.62 105 ILE A C 1
ATOM 850 O O . ILE A 1 105 ? 3.993 -4.292 4.919 1.00 81.62 105 ILE A O 1
ATOM 854 N N . TYR A 1 106 ? 3.669 -5.937 3.410 1.00 74.31 106 TYR A N 1
ATOM 855 C CA . TYR A 1 106 ? 2.390 -6.431 3.936 1.00 74.31 106 TYR A CA 1
ATOM 856 C C . TYR A 1 106 ? 2.510 -7.773 4.687 1.00 74.31 106 TYR A C 1
ATOM 858 O O . TYR A 1 106 ? 1.508 -8.257 5.206 1.00 74.31 106 TYR A O 1
ATOM 866 N N . GLU A 1 107 ? 3.703 -8.378 4.712 1.00 61.97 107 GLU A N 1
ATOM 867 C CA . GLU A 1 107 ? 4.079 -9.541 5.540 1.00 61.97 107 GLU A CA 1
ATOM 868 C C . GLU A 1 107 ? 4.752 -9.087 6.842 1.00 61.97 107 GLU A C 1
ATOM 870 O O . GLU A 1 107 ? 4.430 -9.673 7.900 1.00 61.97 107 GLU A O 1
#